Protein AF-A0A833MW80-F1 (afdb_monomer_lite)

Radius of gyration: 22.16 Å; chains: 1; bounding box: 67×48×45 Å

Foldseek 3Di:
DDDDDPPPDPPPPPPPDPDQDEPVNVVVQLVVQLVVLVDDDPVSSVVSNVVSVVVDDPSSVQSNCVNVVNNPPPVPDD

pLDDT: mean 77.73, std 19.36, range [39.69, 98.06]

Secondary structure (DSSP, 8-state):
--PPP--------------PPPHHHHHHHHHHHHHHH---SHHHHHHHHHHHHTTS-HHHHHHHHHHTT------S--

InterPro domains:
  IPR036397 Ribonuclease H superfamily [G3DSA:3.30.420.10] (15-70)

Sequence (78 aa):
MRRQHSDYAPKQSREQEPSTPSIEQIFAKLKGLLQTAAARTVPDLWDAIRRVFSRFTPDECRNCLAAAGYDNDLAVAT

Structure (mmCIF, N/CA/C/O backbone):
data_AF-A0A833MW80-F1
#
_entry.id   AF-A0A833MW80-F1
#
loop_
_atom_site.group_PDB
_atom_site.id
_atom_site.type_symbol
_atom_site.label_atom_id
_atom_site.label_alt_id
_atom_site.label_comp_id
_atom_site.label_asym_id
_atom_site.label_entity_id
_atom_site.label_seq_id
_atom_site.pdbx_PDB_ins_code
_atom_site.Cartn_x
_atom_site.Cartn_y
_atom_site.Cartn_z
_atom_site.occupancy
_atom_site.B_iso_or_equiv
_atom_site.auth_seq_id
_atom_site.auth_comp_id
_atom_site.auth_asym_id
_atom_site.auth_atom_id
_atom_site.pdbx_PDB_model_num
ATOM 1 N N . MET A 1 1 ? 56.851 27.405 -17.634 1.00 39.75 1 MET A N 1
ATOM 2 C CA . MET A 1 1 ? 55.485 27.374 -17.063 1.00 39.75 1 MET A CA 1
ATOM 3 C C . MET A 1 1 ? 54.461 27.343 -18.192 1.00 39.75 1 MET A C 1
ATOM 5 O O . MET A 1 1 ? 54.286 28.353 -18.857 1.00 39.75 1 MET A O 1
ATOM 9 N N . ARG A 1 2 ? 53.789 26.211 -18.427 1.00 39.69 2 ARG A N 1
ATOM 10 C CA . ARG A 1 2 ? 52.530 26.178 -19.186 1.00 39.69 2 ARG A CA 1
ATOM 11 C C . ARG A 1 2 ? 51.505 25.422 -18.347 1.00 39.69 2 ARG A C 1
ATOM 13 O O . ARG A 1 2 ? 51.688 24.237 -18.090 1.00 39.69 2 ARG A O 1
ATOM 20 N N . ARG A 1 3 ? 50.469 26.130 -17.890 1.00 47.97 3 ARG A N 1
ATOM 21 C CA . ARG A 1 3 ? 49.263 25.527 -17.316 1.00 47.97 3 ARG A CA 1
ATOM 22 C C . ARG A 1 3 ? 48.543 24.804 -18.451 1.00 47.97 3 ARG A C 1
ATOM 24 O O . ARG A 1 3 ? 48.152 25.460 -19.413 1.00 47.97 3 ARG A O 1
ATOM 31 N N . GLN A 1 4 ? 48.409 23.483 -18.365 1.00 50.19 4 GLN A N 1
ATOM 32 C CA . GLN A 1 4 ? 47.457 22.782 -19.217 1.00 50.19 4 GLN A CA 1
ATOM 33 C C . GLN A 1 4 ? 46.054 23.045 -18.673 1.00 50.19 4 GLN A C 1
ATOM 35 O O . GLN A 1 4 ? 45.800 22.942 -17.473 1.00 50.19 4 GLN A O 1
ATOM 40 N N . HIS A 1 5 ? 45.195 23.494 -19.578 1.00 47.19 5 HIS A N 1
ATOM 41 C CA . HIS A 1 5 ? 43.788 23.764 -19.362 1.00 47.19 5 HIS A CA 1
ATOM 42 C C . HIS A 1 5 ? 43.109 22.420 -19.071 1.00 47.19 5 HIS A C 1
ATOM 44 O O . HIS A 1 5 ? 43.158 21.518 -19.902 1.00 47.19 5 HIS A O 1
ATOM 50 N N . SER A 1 6 ? 42.563 22.263 -17.864 1.00 53.44 6 SER A N 1
ATOM 51 C CA . SER A 1 6 ? 41.791 21.078 -17.490 1.00 53.44 6 SER A CA 1
ATOM 52 C C . SER A 1 6 ? 40.525 21.059 -18.335 1.00 53.44 6 SER A C 1
ATOM 54 O O . SER A 1 6 ? 39.664 21.923 -18.176 1.00 53.44 6 SER A O 1
ATOM 56 N N . ASP A 1 7 ? 40.445 20.084 -19.230 1.00 52.12 7 ASP A N 1
ATOM 57 C CA . ASP A 1 7 ? 39.301 19.797 -20.085 1.00 52.12 7 ASP A CA 1
ATOM 58 C C . ASP A 1 7 ? 38.125 19.334 -19.206 1.00 52.12 7 ASP A C 1
ATOM 60 O O . ASP A 1 7 ? 37.984 18.161 -18.857 1.00 52.12 7 ASP A O 1
ATOM 64 N N . TYR A 1 8 ? 37.331 20.287 -18.717 1.00 48.94 8 TYR A N 1
ATOM 65 C CA . TYR A 1 8 ? 36.057 19.985 -18.074 1.00 48.94 8 TYR A CA 1
ATOM 66 C C . TYR A 1 8 ? 35.042 19.677 -19.175 1.00 48.94 8 TYR A C 1
ATOM 68 O O . TYR A 1 8 ? 34.297 20.551 -19.617 1.00 48.94 8 TYR A O 1
ATOM 76 N N . ALA A 1 9 ? 35.009 18.417 -19.606 1.00 55.16 9 ALA A N 1
ATOM 77 C CA . ALA A 1 9 ? 33.890 17.892 -20.373 1.00 55.16 9 ALA A CA 1
ATOM 78 C C . ALA A 1 9 ? 32.599 18.048 -19.538 1.00 55.16 9 ALA A C 1
ATOM 80 O O . ALA A 1 9 ? 32.597 17.693 -18.349 1.00 55.16 9 ALA A O 1
ATOM 81 N N . PRO A 1 10 ? 31.501 18.584 -20.106 1.00 51.66 10 PRO A N 1
ATOM 82 C CA . PRO A 1 10 ? 30.249 18.712 -19.380 1.00 51.66 10 PRO A CA 1
ATOM 83 C C . PRO A 1 10 ? 29.780 17.313 -18.990 1.00 51.66 10 PRO A C 1
ATOM 85 O O . PRO A 1 10 ? 29.596 16.440 -19.839 1.00 51.66 10 PRO A O 1
ATOM 88 N N . LYS A 1 11 ? 29.611 17.080 -17.685 1.00 55.47 11 LYS A N 1
ATOM 89 C CA . LYS A 1 11 ? 28.984 15.854 -17.203 1.00 55.47 11 LYS A CA 1
ATOM 90 C C . LYS A 1 11 ? 27.555 15.889 -17.712 1.00 55.47 11 LYS A C 1
ATOM 92 O O . LYS A 1 11 ? 26.767 16.695 -17.228 1.00 55.47 11 LYS A O 1
ATOM 97 N N . GLN A 1 12 ? 27.276 15.068 -18.721 1.00 57.06 12 GLN A N 1
ATOM 98 C CA . GLN A 1 12 ? 25.945 14.827 -19.252 1.00 57.06 12 GLN A CA 1
ATOM 99 C C . GLN A 1 12 ? 25.015 14.643 -18.054 1.00 57.06 12 GLN A C 1
ATOM 101 O O . GLN A 1 12 ? 25.165 13.679 -17.298 1.00 57.06 12 GLN A O 1
ATOM 106 N N . SER A 1 13 ? 24.153 15.633 -17.810 1.00 51.91 13 SER A N 1
ATOM 107 C CA . SER A 1 13 ? 23.096 15.546 -16.813 1.00 51.91 13 SER A CA 1
ATOM 108 C C . SER A 1 13 ? 22.313 14.315 -17.203 1.00 51.91 13 SER A C 1
ATOM 110 O O . SER A 1 13 ? 21.612 14.362 -18.208 1.00 51.91 13 SER A O 1
ATOM 112 N N . ARG A 1 14 ? 22.539 13.196 -16.502 1.00 51.50 14 ARG A N 1
ATOM 113 C CA . ARG A 1 14 ? 21.807 11.964 -16.758 1.00 51.50 14 ARG A CA 1
ATOM 114 C C . ARG A 1 14 ? 20.348 12.362 -16.672 1.00 51.50 14 ARG A C 1
ATOM 116 O O . ARG A 1 14 ? 19.882 12.717 -15.587 1.00 51.50 14 ARG A O 1
ATOM 123 N N . GLU A 1 15 ? 19.690 12.408 -17.827 1.00 57.38 15 GLU A N 1
ATOM 124 C CA . GLU A 1 15 ? 18.244 12.424 -17.915 1.00 57.38 15 GLU A CA 1
ATOM 125 C C . GLU A 1 15 ? 17.806 11.382 -16.898 1.00 57.38 15 GLU A C 1
ATOM 127 O O . GLU A 1 15 ? 18.329 10.264 -16.901 1.00 57.38 15 GLU A O 1
ATOM 132 N N . GLN A 1 16 ? 17.034 11.818 -15.902 1.00 54.16 16 GLN A N 1
ATOM 133 C CA . GLN A 1 16 ? 16.594 10.940 -14.833 1.00 54.16 16 GLN A CA 1
ATOM 134 C C . GLN A 1 16 ? 15.728 9.886 -15.509 1.00 54.16 16 GLN A C 1
ATOM 136 O O . GLN A 1 16 ? 14.544 10.111 -15.750 1.00 54.16 16 GLN A O 1
ATOM 141 N N . 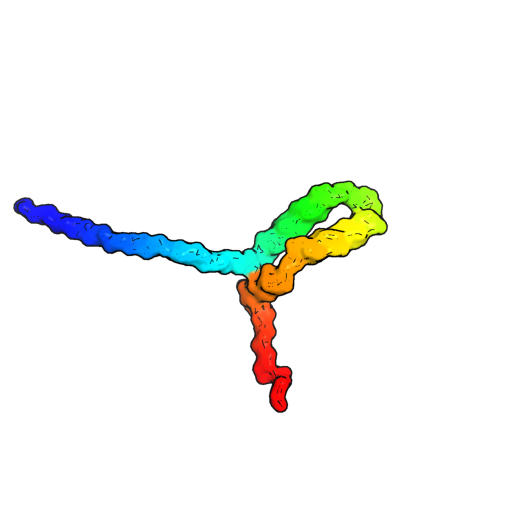GLU A 1 17 ? 16.358 8.777 -15.894 1.00 56.66 17 GLU A N 1
ATOM 142 C CA . GLU A 1 17 ? 15.686 7.564 -16.313 1.00 56.66 17 GLU A CA 1
ATOM 143 C C . GLU A 1 17 ? 14.608 7.302 -15.259 1.00 56.66 17 GLU A C 1
ATOM 145 O O . GLU A 1 17 ? 14.904 7.450 -14.062 1.00 56.66 17 GLU A O 1
ATOM 150 N N . PRO A 1 18 ? 13.358 7.004 -15.649 1.00 56.44 18 PRO A N 1
ATOM 151 C CA . PRO A 1 18 ? 12.307 6.751 -14.680 1.00 56.44 18 PRO A CA 1
ATOM 152 C C . PRO A 1 18 ? 12.783 5.634 -13.754 1.00 56.44 18 PRO A C 1
ATOM 154 O O . PRO A 1 18 ? 12.931 4.487 -14.168 1.00 56.44 18 PRO A O 1
ATOM 157 N N . SER A 1 19 ? 13.096 5.996 -12.508 1.00 63.66 19 SER A N 1
ATOM 158 C CA . SER A 1 19 ? 13.673 5.066 -11.546 1.00 63.66 19 SER A CA 1
ATOM 159 C C . SER A 1 19 ? 12.665 3.951 -11.311 1.00 63.66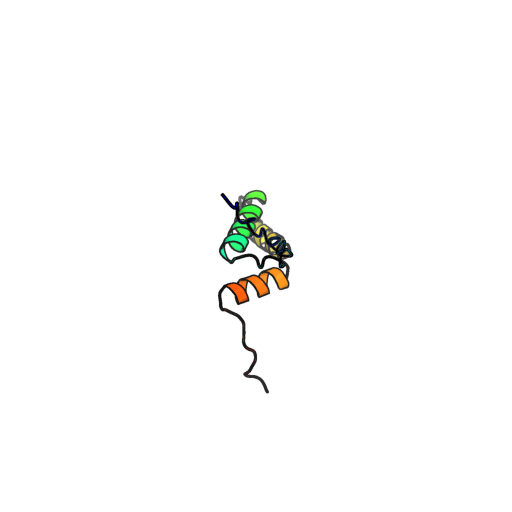 19 SER A C 1
ATOM 161 O O . SER A 1 19 ? 11.599 4.174 -10.736 1.00 63.66 19 SER A O 1
ATOM 163 N N . THR A 1 20 ? 12.991 2.747 -11.778 1.00 64.31 20 THR A N 1
ATOM 164 C CA . THR A 1 20 ? 12.241 1.544 -11.432 1.00 64.31 20 THR A CA 1
ATOM 165 C C . THR A 1 20 ? 12.344 1.361 -9.917 1.00 64.31 20 THR A C 1
ATOM 167 O O . THR A 1 20 ? 13.468 1.265 -9.411 1.00 64.31 20 THR A O 1
ATOM 170 N N . PRO A 1 21 ? 11.227 1.349 -9.168 1.00 72.50 21 PRO A N 1
ATOM 171 C CA . PRO A 1 21 ? 11.297 1.199 -7.723 1.00 72.50 21 PRO A CA 1
ATOM 172 C C . PRO A 1 21 ? 11.851 -0.188 -7.384 1.00 72.50 21 PRO A C 1
ATOM 174 O O . PRO A 1 21 ? 11.398 -1.194 -7.930 1.00 72.50 21 PRO A O 1
ATOM 177 N N . SER A 1 22 ? 12.829 -0.250 -6.479 1.00 82.69 22 SER A N 1
ATOM 178 C CA . SER A 1 22 ? 13.341 -1.524 -5.976 1.00 82.69 22 SER A CA 1
ATOM 179 C C . SER A 1 22 ? 12.275 -2.259 -5.159 1.00 82.69 22 SER A C 1
ATOM 181 O O . SER A 1 22 ? 11.337 -1.654 -4.625 1.00 82.69 22 SER A O 1
ATOM 183 N N . ILE A 1 23 ? 12.448 -3.572 -4.989 1.00 83.25 23 ILE A N 1
ATOM 184 C CA . ILE A 1 23 ? 11.542 -4.384 -4.167 1.00 83.25 23 ILE A CA 1
ATOM 185 C C . ILE A 1 23 ? 11.456 -3.877 -2.722 1.00 83.25 23 ILE A C 1
ATOM 187 O O . ILE A 1 23 ? 10.373 -3.804 -2.142 1.00 83.25 23 ILE A O 1
ATOM 191 N N . GLU A 1 24 ? 12.576 -3.423 -2.164 1.00 87.69 24 GLU A N 1
ATOM 192 C CA . GLU A 1 24 ? 12.632 -2.829 -0.828 1.00 87.69 24 GLU A CA 1
ATOM 193 C C . GLU A 1 24 ? 11.806 -1.538 -0.742 1.00 87.69 24 GLU A C 1
ATOM 195 O O . GLU A 1 24 ? 11.080 -1.333 0.232 1.00 87.69 24 GLU A O 1
ATOM 200 N N . GLN A 1 25 ? 11.854 -0.687 -1.774 1.00 89.12 25 GLN A N 1
ATOM 201 C CA . GLN A 1 25 ? 11.064 0.547 -1.833 1.00 89.12 25 GLN A CA 1
ATOM 202 C C . GLN A 1 25 ? 9.561 0.259 -1.940 1.00 89.12 25 GLN A C 1
ATOM 204 O O . GLN A 1 25 ? 8.758 0.937 -1.292 1.00 89.12 25 GLN A O 1
ATOM 209 N N . ILE A 1 26 ? 9.170 -0.776 -2.690 1.00 90.44 26 ILE A N 1
ATOM 210 C CA . ILE A 1 26 ? 7.777 -1.236 -2.770 1.00 90.44 26 ILE A CA 1
ATOM 211 C C . ILE A 1 26 ? 7.283 -1.727 -1.402 1.00 90.44 26 ILE A C 1
ATOM 213 O O . ILE A 1 26 ? 6.208 -1.314 -0.952 1.00 90.44 26 ILE A O 1
ATOM 217 N N . PHE A 1 27 ? 8.078 -2.528 -0.686 1.00 90.00 27 PHE A N 1
ATOM 218 C CA . PHE A 1 27 ? 7.728 -2.972 0.667 1.00 90.00 27 PHE A CA 1
ATOM 219 C C . PHE A 1 27 ? 7.689 -1.823 1.679 1.00 90.00 27 PHE A C 1
ATOM 221 O O . PHE A 1 27 ? 6.801 -1.792 2.537 1.00 90.00 27 PHE A O 1
ATOM 228 N N . ALA A 1 28 ? 8.591 -0.846 1.570 1.00 93.38 28 ALA A N 1
ATOM 229 C CA . ALA A 1 28 ? 8.561 0.356 2.398 1.00 93.38 28 ALA A CA 1
ATOM 230 C C . ALA A 1 28 ? 7.275 1.173 2.167 1.00 93.38 28 ALA A C 1
ATOM 232 O O . ALA A 1 28 ? 6.625 1.571 3.139 1.00 93.38 28 ALA A O 1
ATOM 233 N N . LYS A 1 29 ? 6.852 1.350 0.904 1.00 92.94 29 LYS A N 1
ATOM 234 C CA . LYS A 1 29 ? 5.577 1.995 0.528 1.00 92.94 29 LYS A CA 1
ATOM 235 C C . LYS A 1 29 ? 4.381 1.236 1.108 1.00 92.94 29 LYS A C 1
ATOM 237 O O . LYS A 1 29 ? 3.537 1.845 1.764 1.00 92.94 29 LYS A O 1
ATOM 242 N N . LEU A 1 30 ? 4.332 -0.088 0.933 1.00 94.81 30 LEU A N 1
ATOM 243 C CA . LEU A 1 30 ? 3.271 -0.948 1.476 1.00 94.81 30 LEU A CA 1
ATOM 244 C C . LEU A 1 30 ? 3.160 -0.804 2.999 1.00 94.81 30 LEU A C 1
ATOM 246 O O . LEU A 1 30 ? 2.077 -0.548 3.528 1.00 94.81 30 LEU A O 1
ATOM 250 N N . LYS A 1 31 ? 4.291 -0.922 3.700 1.00 94.75 31 L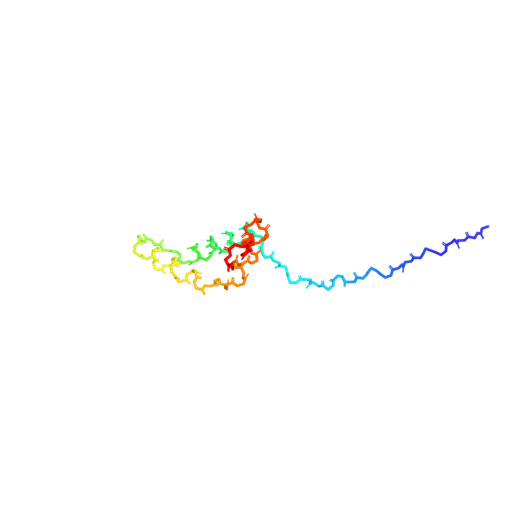YS A N 1
ATOM 251 C CA . LYS A 1 31 ? 4.367 -0.781 5.156 1.00 94.75 31 LYS A CA 1
ATOM 252 C C . LYS A 1 31 ? 3.871 0.590 5.611 1.00 94.75 31 LYS A C 1
ATOM 254 O O . LYS A 1 31 ? 3.062 0.650 6.532 1.00 94.75 31 LYS A O 1
ATOM 259 N N . GLY A 1 32 ? 4.324 1.669 4.971 1.00 97.19 32 GLY A N 1
ATOM 260 C CA . GLY A 1 32 ? 3.896 3.029 5.302 1.00 97.19 32 GLY A CA 1
ATOM 261 C C . GLY A 1 32 ? 2.384 3.205 5.168 1.00 97.19 32 GLY A C 1
ATOM 262 O O . GLY A 1 32 ? 1.730 3.666 6.100 1.00 97.19 32 GLY A O 1
ATOM 263 N N . LEU A 1 33 ? 1.808 2.743 4.057 1.00 96.38 33 LEU A N 1
ATOM 264 C CA . LEU A 1 33 ? 0.369 2.831 3.804 1.00 96.38 33 LEU A CA 1
ATOM 265 C C . LEU A 1 33 ? -0.462 2.024 4.817 1.00 96.38 33 LEU A C 1
ATOM 267 O O . LEU A 1 33 ? -1.479 2.516 5.306 1.00 96.38 33 LEU A O 1
ATOM 271 N N . LEU A 1 34 ? -0.020 0.815 5.177 1.00 95.94 34 LEU A N 1
ATOM 272 C CA . LEU A 1 34 ? -0.687 0.000 6.199 1.00 95.94 34 LEU A CA 1
ATOM 273 C C . LEU A 1 34 ? -0.587 0.623 7.597 1.00 95.94 34 LEU A C 1
ATOM 275 O O . LEU A 1 34 ? -1.547 0.569 8.364 1.00 95.94 34 LEU A O 1
ATOM 279 N N . GLN A 1 35 ? 0.544 1.247 7.929 1.00 96.69 35 GLN A N 1
ATOM 280 C CA . GLN A 1 35 ? 0.696 1.974 9.191 1.00 96.69 35 GLN A CA 1
ATOM 281 C C . GLN A 1 35 ? -0.236 3.184 9.260 1.00 96.69 35 GLN A C 1
ATOM 283 O O . GLN A 1 35 ? -0.888 3.384 10.283 1.00 96.69 35 GLN A O 1
ATOM 288 N N . THR A 1 36 ? -0.360 3.945 8.169 1.00 96.25 36 THR A N 1
ATOM 289 C CA . THR A 1 36 ? -1.310 5.062 8.070 1.00 96.25 36 THR A CA 1
ATOM 290 C C . THR A 1 36 ? -2.761 4.601 8.198 1.00 96.25 36 THR A C 1
ATOM 292 O O . THR A 1 36 ? -3.567 5.312 8.790 1.00 96.25 36 THR A O 1
ATOM 295 N N . ALA A 1 37 ? -3.100 3.411 7.694 1.00 95.19 37 ALA A N 1
ATOM 296 C CA . ALA A 1 37 ? -4.449 2.862 7.822 1.00 95.19 37 ALA A CA 1
ATOM 297 C C . ALA A 1 37 ? -4.844 2.552 9.279 1.00 95.19 37 ALA A C 1
ATOM 299 O O . ALA A 1 37 ? -6.033 2.484 9.575 1.00 95.19 37 ALA A O 1
ATOM 300 N N . ALA A 1 38 ? -3.865 2.373 10.178 1.00 95.44 38 ALA A N 1
ATOM 301 C CA . ALA A 1 38 ? -4.052 2.244 11.626 1.00 95.44 38 ALA A CA 1
ATOM 302 C C . ALA A 1 38 ? -5.127 1.224 12.065 1.00 95.44 38 ALA A C 1
ATOM 304 O O . ALA A 1 38 ? -5.726 1.372 13.132 1.00 95.44 38 ALA A O 1
ATOM 305 N N . ALA A 1 39 ? -5.353 0.171 11.272 1.00 97.12 39 ALA A N 1
ATOM 306 C CA . ALA A 1 39 ? -6.366 -0.841 11.552 1.00 97.12 39 ALA A CA 1
ATOM 307 C C . ALA A 1 39 ? -6.103 -1.541 12.900 1.00 97.12 39 ALA A C 1
ATOM 309 O O . ALA A 1 39 ? -4.965 -1.893 13.230 1.00 97.12 39 ALA A O 1
ATOM 310 N N . ARG A 1 40 ? -7.166 -1.737 13.691 1.00 96.94 40 ARG A N 1
ATOM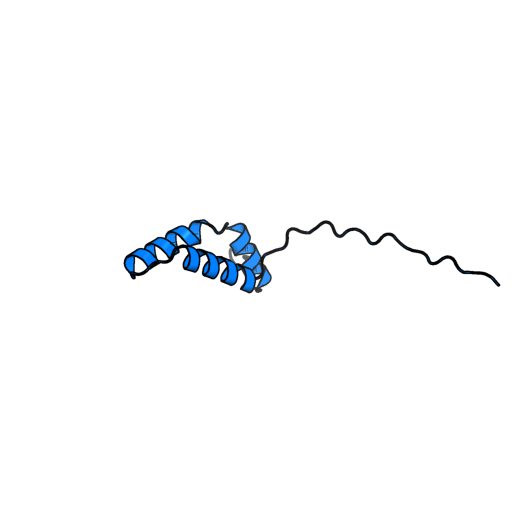 311 C CA . ARG A 1 40 ? -7.111 -2.381 15.021 1.00 96.94 40 ARG A CA 1
ATOM 312 C C . ARG A 1 40 ? -7.878 -3.695 15.097 1.00 96.94 40 ARG A C 1
ATOM 314 O O . ARG A 1 40 ? -7.841 -4.355 16.130 1.00 96.94 40 ARG A O 1
ATOM 321 N N . THR A 1 41 ? -8.524 -4.094 14.007 1.00 97.94 41 THR A N 1
ATOM 322 C CA . THR A 1 41 ? -9.228 -5.371 13.895 1.00 97.94 41 THR A CA 1
ATOM 323 C C . THR A 1 41 ? -8.777 -6.114 12.640 1.00 97.94 41 THR A C 1
ATOM 325 O O . THR A 1 41 ? -8.290 -5.510 11.682 1.00 97.94 41 THR A O 1
ATOM 328 N N . VAL A 1 42 ? -8.926 -7.441 12.639 1.00 97.62 42 VAL A N 1
ATOM 329 C CA . VAL A 1 42 ? -8.606 -8.276 11.470 1.00 97.62 42 VAL A CA 1
ATOM 330 C C . VAL A 1 42 ? -9.479 -7.919 10.255 1.00 97.62 42 VAL A C 1
ATOM 332 O O . VAL A 1 42 ? -8.912 -7.765 9.174 1.00 97.62 42 VAL A O 1
ATOM 335 N N . PRO A 1 43 ? -10.812 -7.729 10.379 1.00 98.06 43 PRO A N 1
ATOM 336 C CA . PRO A 1 43 ? -11.637 -7.271 9.259 1.00 98.06 43 PRO A CA 1
ATOM 337 C C . PRO A 1 43 ? -11.178 -5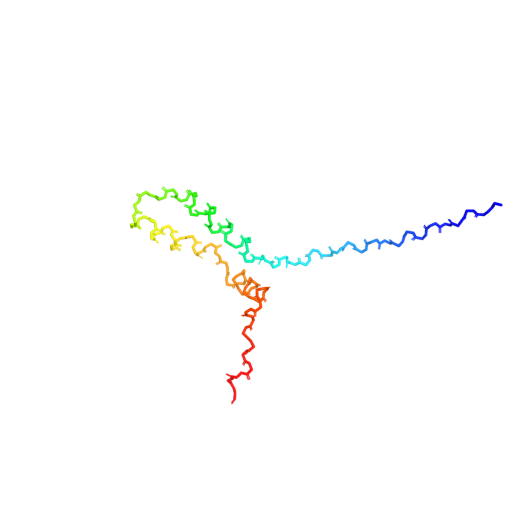.928 8.679 1.00 98.06 43 PRO A C 1
ATOM 339 O O . PRO A 1 43 ? -11.011 -5.816 7.463 1.00 98.06 43 PRO A O 1
ATOM 342 N N . ASP A 1 44 ? -10.885 -4.946 9.537 1.00 96.94 44 ASP A N 1
ATOM 343 C CA . ASP A 1 44 ? -10.414 -3.629 9.090 1.00 96.94 44 ASP A CA 1
ATOM 344 C C . ASP A 1 44 ? -9.044 -3.721 8.416 1.00 96.94 44 ASP A C 1
ATOM 346 O O . ASP A 1 44 ? -8.777 -3.010 7.449 1.00 96.94 44 ASP A O 1
ATOM 350 N N . LEU A 1 45 ? -8.172 -4.615 8.895 1.00 96.62 45 LEU A N 1
ATOM 351 C CA . LEU A 1 45 ? -6.875 -4.861 8.275 1.00 96.62 45 LEU A CA 1
ATOM 352 C C . LEU A 1 45 ? -7.036 -5.465 6.875 1.00 96.62 45 LEU A C 1
ATOM 354 O O . LEU A 1 45 ? -6.357 -5.025 5.950 1.00 96.62 45 LEU A O 1
ATOM 358 N N . TRP A 1 46 ? -7.947 -6.423 6.685 1.00 97.75 46 TRP A N 1
ATOM 359 C CA . TRP A 1 46 ? -8.239 -6.980 5.359 1.00 97.75 46 TRP A CA 1
ATOM 360 C C . TRP A 1 46 ? -8.744 -5.916 4.384 1.00 97.75 46 TRP A C 1
ATOM 362 O O . TRP A 1 46 ? -8.309 -5.867 3.230 1.00 97.75 46 TRP A O 1
ATOM 372 N N . ASP A 1 47 ? -9.628 -5.037 4.847 1.00 97.19 47 ASP A N 1
ATOM 373 C CA . ASP A 1 47 ? -10.102 -3.902 4.061 1.00 97.19 47 ASP A CA 1
ATOM 374 C C . ASP A 1 47 ? -8.994 -2.894 3.759 1.00 97.19 47 ASP A C 1
ATOM 376 O O . ASP A 1 47 ? -8.907 -2.391 2.636 1.00 97.19 47 ASP A O 1
ATOM 380 N N . ALA A 1 48 ? -8.133 -2.605 4.734 1.00 97.19 48 ALA A N 1
ATOM 381 C CA . ALA A 1 48 ? -6.982 -1.734 4.548 1.00 97.19 48 ALA A CA 1
ATOM 382 C C . ALA A 1 48 ? -6.036 -2.308 3.492 1.00 97.19 48 ALA A C 1
ATOM 384 O O . ALA A 1 48 ? -5.664 -1.596 2.566 1.00 97.19 48 ALA A O 1
ATOM 385 N N . ILE A 1 49 ? -5.719 -3.603 3.563 1.00 96.25 49 ILE A N 1
ATOM 386 C CA . ILE A 1 49 ? -4.878 -4.291 2.579 1.00 96.25 49 ILE A CA 1
ATOM 387 C C . ILE A 1 49 ? -5.463 -4.137 1.169 1.00 96.25 49 ILE A C 1
ATOM 389 O O . ILE A 1 49 ? -4.753 -3.689 0.268 1.00 96.25 49 ILE A O 1
ATOM 393 N N . ARG A 1 50 ? -6.764 -4.407 0.976 1.00 96.25 50 ARG A N 1
ATOM 394 C CA . ARG A 1 50 ? -7.439 -4.215 -0.324 1.00 96.25 50 ARG A CA 1
ATOM 395 C C . ARG A 1 50 ? -7.292 -2.786 -0.858 1.00 96.25 50 ARG A C 1
ATOM 397 O O . ARG A 1 50 ? -6.958 -2.597 -2.025 1.00 96.25 50 ARG A O 1
ATOM 404 N N . ARG A 1 51 ? -7.520 -1.776 -0.011 1.00 96.06 51 ARG A N 1
ATOM 405 C CA . ARG A 1 51 ? -7.417 -0.350 -0.388 1.00 96.06 51 ARG A CA 1
ATOM 406 C C . ARG A 1 51 ? -5.979 0.101 -0.634 1.00 96.06 51 ARG A C 1
ATOM 408 O O . ARG A 1 51 ? -5.755 1.008 -1.425 1.00 96.06 51 ARG A O 1
ATOM 415 N N . VAL A 1 52 ? -5.011 -0.480 0.066 1.00 96.31 52 VAL A N 1
ATOM 416 C CA . VAL A 1 52 ? -3.593 -0.155 -0.103 1.00 96.31 52 VAL A CA 1
ATOM 417 C C . VAL A 1 52 ? -3.067 -0.730 -1.413 1.00 96.31 52 VAL A C 1
ATOM 419 O O . VAL A 1 52 ? -2.360 -0.027 -2.131 1.00 96.31 52 VAL A O 1
ATOM 422 N N . PHE A 1 53 ? -3.464 -1.950 -1.781 1.00 93.69 53 PHE A N 1
ATOM 423 C CA . PHE A 1 53 ? -3.052 -2.548 -3.053 1.00 93.69 53 PHE A CA 1
ATOM 424 C C . PHE A 1 53 ? -3.554 -1.777 -4.281 1.00 93.69 53 PHE A C 1
ATOM 426 O O . PHE A 1 53 ? -2.845 -1.728 -5.281 1.00 93.69 53 PHE A O 1
ATOM 433 N N . SER A 1 54 ? -4.692 -1.077 -4.204 1.00 93.62 54 SER A N 1
ATOM 434 C CA . SER A 1 54 ? -5.141 -0.205 -5.303 1.00 93.62 54 SER A CA 1
ATOM 435 C C . SER A 1 54 ? -4.291 1.061 -5.497 1.00 93.62 54 SER A C 1
ATOM 437 O O . SER A 1 54 ? -4.508 1.801 -6.454 1.00 93.62 54 SER A O 1
ATOM 439 N N . ARG A 1 55 ? -3.314 1.329 -4.615 1.00 93.81 55 ARG A N 1
ATOM 440 C CA . ARG A 1 55 ? -2.345 2.438 -4.738 1.00 93.81 55 ARG A CA 1
ATOM 441 C C . ARG A 1 55 ? -1.073 2.064 -5.506 1.00 93.81 55 ARG A C 1
ATOM 443 O O . ARG A 1 55 ? -0.192 2.916 -5.647 1.00 93.81 55 ARG A O 1
ATOM 450 N N . PHE A 1 56 ? -0.954 0.817 -5.951 1.00 92.06 56 PHE A N 1
ATOM 451 C CA . PHE A 1 56 ? 0.152 0.344 -6.779 1.00 92.06 56 PHE A CA 1
ATOM 452 C C . PHE A 1 56 ? -0.302 0.258 -8.230 1.00 92.06 56 PHE A C 1
ATOM 454 O O . PHE A 1 56 ? -1.376 -0.274 -8.517 1.00 92.06 56 PHE A O 1
ATOM 461 N N . THR A 1 57 ? 0.504 0.790 -9.148 1.00 91.12 57 THR A N 1
ATOM 462 C CA . THR A 1 57 ? 0.210 0.650 -10.578 1.00 91.12 57 THR A CA 1
ATOM 463 C C . THR A 1 57 ? 0.730 -0.693 -11.098 1.00 91.12 57 THR A C 1
ATOM 465 O O . THR A 1 57 ? 1.718 -1.220 -10.579 1.00 91.12 57 THR A O 1
ATOM 468 N N . PRO A 1 58 ? 0.115 -1.258 -12.152 1.00 89.38 58 PRO A N 1
ATOM 469 C CA . PRO A 1 58 ? 0.641 -2.461 -12.789 1.00 89.38 58 PRO A CA 1
ATOM 470 C C . PRO A 1 58 ? 2.096 -2.310 -13.260 1.00 89.38 58 PRO A C 1
ATOM 472 O O . PRO A 1 58 ? 2.858 -3.269 -13.171 1.00 89.38 58 PRO A O 1
ATOM 475 N N . ASP A 1 59 ? 2.495 -1.118 -13.717 1.00 88.25 59 ASP A N 1
ATOM 476 C CA . ASP A 1 59 ? 3.866 -0.837 -14.159 1.00 88.25 59 ASP A CA 1
ATOM 477 C C . ASP A 1 59 ? 4.866 -0.788 -13.003 1.00 88.25 59 ASP A C 1
ATOM 479 O O . ASP A 1 59 ? 5.939 -1.369 -13.119 1.00 88.25 59 ASP A O 1
ATOM 483 N N . GLU A 1 60 ? 4.519 -0.175 -11.863 1.00 86.94 60 GLU A N 1
ATOM 484 C CA . GLU A 1 60 ? 5.360 -0.224 -10.655 1.00 86.94 60 GLU A CA 1
ATOM 485 C C . GLU A 1 60 ? 5.635 -1.678 -10.245 1.00 86.94 60 GLU A C 1
ATOM 487 O O . GLU A 1 60 ? 6.773 -2.036 -9.941 1.00 86.94 60 GLU A O 1
ATOM 492 N N . CYS A 1 61 ? 4.604 -2.529 -10.280 1.00 86.56 61 CYS A N 1
ATOM 493 C CA . CYS A 1 61 ? 4.729 -3.947 -9.958 1.00 86.56 61 CYS A CA 1
ATOM 494 C C . CYS A 1 61 ? 5.589 -4.700 -10.982 1.00 86.56 61 CYS A C 1
ATOM 496 O O . CYS A 1 61 ? 6.489 -5.435 -10.582 1.00 86.56 61 CYS A O 1
ATOM 498 N N . ARG A 1 62 ? 5.351 -4.512 -12.288 1.00 87.00 62 ARG A N 1
ATOM 499 C CA . ARG A 1 62 ? 6.149 -5.146 -13.353 1.00 87.00 62 ARG A CA 1
ATOM 500 C C . ARG A 1 62 ? 7.614 -4.744 -13.274 1.00 87.00 62 ARG A C 1
ATOM 502 O O . ARG A 1 62 ? 8.474 -5.615 -13.249 1.00 87.00 62 ARG A O 1
ATOM 509 N N . ASN A 1 63 ? 7.886 -3.449 -13.152 1.00 85.56 63 ASN A N 1
ATOM 510 C CA . ASN A 1 63 ? 9.243 -2.923 -13.067 1.00 85.56 63 ASN A CA 1
ATOM 511 C C . ASN A 1 63 ? 9.965 -3.436 -11.818 1.00 85.56 63 ASN A C 1
ATOM 513 O O . ASN A 1 63 ? 11.133 -3.798 -11.897 1.00 85.56 63 ASN A O 1
ATOM 517 N N . CYS A 1 64 ? 9.270 -3.523 -10.680 1.00 83.50 64 CYS A N 1
ATOM 518 C CA . CYS A 1 64 ? 9.815 -4.121 -9.463 1.00 83.50 64 CYS A CA 1
ATOM 519 C C . CYS A 1 64 ? 10.161 -5.607 -9.650 1.00 83.50 64 CYS A C 1
ATOM 521 O O . CYS A 1 64 ? 11.213 -6.053 -9.194 1.00 83.50 64 CYS A O 1
ATOM 523 N N . LEU A 1 65 ? 9.280 -6.384 -10.287 1.00 83.31 65 LEU A N 1
ATOM 524 C CA . LEU A 1 65 ? 9.503 -7.810 -10.537 1.00 83.31 65 LEU A CA 1
ATOM 525 C C . LEU A 1 65 ? 10.669 -8.026 -11.508 1.00 83.31 65 LEU A C 1
ATOM 527 O O . LEU A 1 65 ? 11.564 -8.813 -11.207 1.00 83.31 65 LEU A O 1
ATOM 531 N N . ALA A 1 66 ? 10.705 -7.275 -12.609 1.00 84.69 66 ALA A N 1
ATOM 532 C CA . ALA A 1 66 ? 11.796 -7.299 -13.577 1.00 84.69 66 ALA A CA 1
ATOM 533 C C . ALA A 1 66 ? 13.136 -6.906 -12.931 1.00 84.69 66 ALA A C 1
ATOM 535 O O . ALA A 1 66 ? 14.125 -7.622 -13.074 1.00 84.69 66 ALA A O 1
ATOM 536 N N . ALA A 1 67 ? 13.158 -5.835 -12.127 1.00 81.75 67 ALA A N 1
ATOM 537 C CA . ALA A 1 67 ? 14.346 -5.405 -11.385 1.00 81.75 67 ALA A CA 1
ATOM 538 C C . ALA A 1 67 ? 14.829 -6.447 -10.357 1.00 81.75 67 ALA A C 1
ATOM 540 O O . ALA A 1 67 ? 16.014 -6.490 -10.033 1.00 81.75 67 ALA A O 1
ATOM 541 N N . ALA A 1 68 ? 13.930 -7.298 -9.854 1.00 80.31 68 ALA A N 1
ATOM 542 C CA . ALA A 1 68 ? 14.253 -8.420 -8.975 1.00 80.31 68 ALA A CA 1
ATOM 543 C C . ALA A 1 68 ? 14.634 -9.712 -9.735 1.00 80.31 68 ALA A C 1
ATOM 545 O O . ALA A 1 68 ? 14.854 -10.742 -9.099 1.00 80.31 68 ALA A O 1
ATOM 546 N N . GLY A 1 69 ? 14.725 -9.671 -11.070 1.00 81.00 69 GLY A N 1
ATOM 547 C CA . GLY A 1 69 ? 15.085 -10.816 -11.911 1.00 81.00 69 GLY A CA 1
ATOM 548 C C . GLY A 1 69 ? 13.925 -11.765 -12.227 1.00 81.00 69 GLY A C 1
ATOM 549 O O . GLY A 1 69 ? 14.163 -12.855 -12.735 1.00 81.00 69 GLY A O 1
ATOM 550 N N . TYR A 1 70 ? 12.682 -11.363 -11.944 1.00 80.12 70 TYR A N 1
ATOM 551 C CA . TYR A 1 70 ? 11.457 -12.108 -12.268 1.00 80.12 70 TYR A CA 1
ATOM 552 C C . TYR A 1 70 ? 10.793 -11.609 -13.559 1.00 80.12 70 TYR A C 1
ATOM 554 O O . TYR A 1 70 ? 9.565 -11.666 -13.689 1.00 80.12 70 TYR A O 1
ATOM 562 N N . ASP A 1 71 ? 11.578 -11.083 -14.501 1.00 76.06 71 ASP A N 1
ATOM 563 C CA . ASP A 1 71 ? 11.057 -10.790 -15.833 1.00 76.06 71 ASP A CA 1
ATOM 564 C C . ASP A 1 71 ? 10.590 -12.114 -16.450 1.00 76.06 71 ASP A C 1
ATOM 566 O O . ASP A 1 71 ? 11.351 -13.080 -16.541 1.00 76.06 71 ASP A O 1
ATOM 570 N N . ASN A 1 72 ? 9.297 -12.210 -16.756 1.00 63.38 72 ASN A N 1
ATOM 571 C CA . ASN A 1 72 ? 8.780 -13.395 -17.421 1.00 63.38 72 ASN A CA 1
ATOM 572 C C . ASN A 1 72 ? 9.173 -13.267 -18.887 1.00 63.38 72 ASN A C 1
ATOM 574 O O . ASN A 1 72 ? 8.481 -12.588 -19.645 1.00 63.38 72 ASN A O 1
ATOM 578 N N . ASP A 1 73 ? 10.251 -13.939 -19.284 1.00 59.19 73 ASP A N 1
ATOM 579 C CA . ASP A 1 73 ? 10.467 -14.244 -20.690 1.00 59.19 73 ASP A CA 1
ATOM 580 C C . ASP A 1 73 ? 9.308 -15.144 -21.149 1.00 59.19 73 ASP A C 1
ATOM 582 O O . ASP A 1 73 ? 9.291 -16.355 -20.925 1.00 59.19 73 ASP A O 1
ATOM 586 N N . LEU A 1 74 ? 8.274 -14.540 -21.737 1.00 57.00 74 LEU A N 1
ATOM 587 C CA . LEU A 1 74 ? 7.129 -15.234 -22.331 1.00 57.00 74 LEU A CA 1
ATOM 588 C C . LEU A 1 74 ? 7.503 -15.935 -23.656 1.00 57.00 74 LEU A C 1
ATOM 590 O O . LEU A 1 74 ? 6.638 -16.160 -24.500 1.00 57.00 74 LEU A O 1
ATOM 594 N N . ALA A 1 75 ? 8.760 -16.343 -23.849 1.00 46.75 75 ALA A N 1
ATOM 595 C CA . ALA A 1 75 ? 9.211 -17.115 -25.006 1.00 46.75 75 ALA A CA 1
ATOM 596 C C . ALA A 1 75 ? 8.819 -18.611 -24.980 1.00 46.75 75 ALA A C 1
ATOM 598 O O . ALA A 1 75 ? 9.360 -19.402 -25.749 1.00 46.75 75 ALA A O 1
ATOM 599 N N . VAL A 1 76 ? 7.859 -19.030 -24.147 1.00 51.16 76 VAL A N 1
ATOM 600 C CA . VAL A 1 76 ? 7.215 -20.354 -24.258 1.00 51.16 76 VAL A CA 1
ATOM 601 C C . VAL A 1 76 ? 5.699 -20.185 -24.226 1.00 51.16 76 VAL A C 1
ATOM 603 O O . VAL A 1 76 ? 5.041 -20.452 -23.226 1.00 51.16 76 VAL A O 1
ATOM 606 N N . ALA A 1 77 ? 5.153 -19.700 -25.340 1.00 44.50 77 ALA A N 1
ATOM 607 C CA . ALA A 1 77 ? 3.793 -19.991 -25.797 1.00 44.50 77 ALA A CA 1
ATOM 608 C C . ALA A 1 77 ? 3.611 -19.491 -27.244 1.00 44.50 77 ALA A C 1
ATOM 610 O O . ALA A 1 77 ? 2.892 -18.529 -27.510 1.00 44.50 77 ALA A O 1
ATOM 611 N N . THR A 1 78 ? 4.281 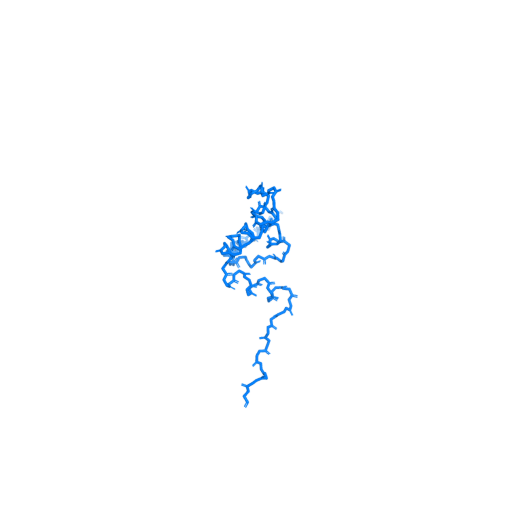-20.129 -28.201 1.00 44.66 78 THR A N 1
ATOM 612 C CA . THR A 1 78 ? 3.855 -20.197 -29.610 1.00 44.66 78 THR A CA 1
ATOM 613 C C . THR A 1 78 ? 4.209 -21.583 -30.122 1.00 44.66 78 THR A C 1
ATOM 615 O O . THR A 1 78 ? 3.374 -22.162 -30.846 1.00 44.66 78 THR A O 1
#

Organism: NCBI:txid223967